Protein AF-A0A7X7FKW2-F1 (afdb_monomer_lite)

pLDDT: mean 91.73, std 8.2, range [65.06, 97.56]

Secondary structure (DSSP, 8-state):
--HHHHHHHHHHHTS---TT-THHHHHHHHHHHHT-TTEEEEE-TT-PEEEEE---S---SPPP--------

Sequence (72 aa):
MREAHRRLLLDLLSLPTSPFHEHAVIAYIRRWAAGRPRIKATTDGYGNLRLDLHRGGRKSTPDLFLSAHMDH

Structure (mmCIF, N/CA/C/O backbone):
data_AF-A0A7X7FKW2-F1
#
_entry.id   AF-A0A7X7FKW2-F1
#
loop_
_atom_site.group_PDB
_atom_site.id
_atom_site.type_symbol
_atom_site.label_atom_id
_atom_site.label_alt_id
_atom_site.label_comp_id
_atom_site.label_asym_id
_atom_site.label_entity_id
_atom_site.label_seq_id
_atom_site.pdbx_PDB_ins_code
_atom_site.Cartn_x
_atom_site.Cartn_y
_atom_site.Cartn_z
_atom_site.occupancy
_atom_site.B_iso_or_equiv
_atom_site.auth_seq_id
_atom_site.auth_comp_id
_atom_site.auth_asym_id
_atom_site.auth_atom_id
_atom_site.pdbx_PDB_model_num
ATOM 1 N N . MET A 1 1 ? 1.725 -21.486 5.095 1.00 72.50 1 MET A N 1
ATOM 2 C CA . MET A 1 1 ? 1.230 -20.109 4.846 1.00 72.50 1 MET A CA 1
ATOM 3 C C . MET A 1 1 ? -0.186 -20.199 4.278 1.00 72.50 1 MET A C 1
ATOM 5 O O . MET A 1 1 ? -0.433 -21.144 3.544 1.00 72.50 1 MET A O 1
ATOM 9 N N . ARG A 1 2 ? -1.123 -19.297 4.616 1.00 95.25 2 ARG A N 1
ATOM 10 C CA . ARG A 1 2 ? -2.472 -19.304 4.000 1.00 95.25 2 ARG A CA 1
ATOM 11 C C . ARG A 1 2 ? -2.366 -18.972 2.505 1.00 95.25 2 ARG A C 1
ATOM 13 O O . ARG A 1 2 ? -1.605 -18.069 2.165 1.00 95.25 2 ARG A O 1
ATOM 20 N N . GLU A 1 3 ? -3.155 -19.618 1.645 1.00 95.69 3 GLU A N 1
ATOM 21 C CA . GLU A 1 3 ? -3.085 -19.411 0.182 1.00 95.69 3 GLU A CA 1
ATOM 22 C C . GLU A 1 3 ? -3.300 -17.945 -0.219 1.00 95.69 3 GLU A C 1
ATOM 24 O O . GLU A 1 3 ? -2.575 -17.402 -1.047 1.00 95.69 3 GLU A O 1
ATOM 29 N N . ALA A 1 4 ? -4.215 -17.248 0.460 1.00 92.62 4 ALA A N 1
ATOM 30 C CA . ALA A 1 4 ? -4.442 -15.821 0.243 1.00 92.62 4 ALA A CA 1
ATOM 31 C C . ALA A 1 4 ? -3.187 -14.958 0.484 1.00 92.62 4 ALA A C 1
ATOM 33 O O . ALA A 1 4 ? -2.979 -13.973 -0.219 1.00 92.62 4 ALA A O 1
ATOM 34 N N . HIS A 1 5 ? -2.338 -15.319 1.455 1.00 95.00 5 HIS A N 1
ATOM 35 C CA . HIS A 1 5 ? -1.085 -14.598 1.700 1.00 95.00 5 HIS A CA 1
ATOM 36 C C . HIS A 1 5 ? -0.045 -14.906 0.621 1.00 95.00 5 HIS A C 1
ATOM 38 O O . HIS A 1 5 ? 0.656 -14.000 0.185 1.00 95.00 5 HIS A O 1
ATOM 44 N N . ARG A 1 6 ? 0.039 -16.167 0.174 1.00 96.75 6 ARG A N 1
ATOM 45 C CA . ARG A 1 6 ? 0.942 -16.567 -0.911 1.00 96.75 6 ARG A CA 1
ATOM 46 C C . ARG A 1 6 ? 0.604 -15.818 -2.198 1.00 96.75 6 ARG A C 1
ATOM 48 O O . ARG A 1 6 ? 1.500 -15.256 -2.815 1.00 96.75 6 ARG A O 1
ATOM 55 N N . ARG A 1 7 ? -0.680 -15.759 -2.563 1.00 95.81 7 ARG A N 1
ATOM 56 C CA . ARG A 1 7 ? -1.140 -15.007 -3.735 1.00 95.81 7 ARG A CA 1
ATOM 57 C C . ARG A 1 7 ? -0.823 -13.519 -3.620 1.00 95.81 7 ARG A C 1
ATOM 59 O O . ARG A 1 7 ? -0.260 -12.961 -4.546 1.00 95.81 7 ARG A O 1
ATOM 66 N N . LEU A 1 8 ? -1.094 -12.913 -2.462 1.00 94.56 8 LEU A N 1
ATOM 67 C CA . LEU A 1 8 ? -0.767 -11.507 -2.216 1.00 94.56 8 LEU A CA 1
ATOM 68 C C . LEU A 1 8 ? 0.727 -11.218 -2.401 1.00 94.56 8 LEU A C 1
ATOM 70 O O . LEU A 1 8 ? 1.072 -10.197 -2.988 1.00 94.56 8 LEU A O 1
ATOM 74 N N . LEU A 1 9 ? 1.599 -12.101 -1.904 1.00 94.56 9 LEU A N 1
ATOM 75 C CA . LEU A 1 9 ? 3.044 -11.954 -2.076 1.00 94.56 9 LEU A CA 1
ATOM 76 C C . LEU A 1 9 ? 3.464 -12.107 -3.534 1.00 94.56 9 LEU A C 1
ATOM 78 O O . LEU A 1 9 ? 4.228 -11.281 -4.011 1.00 94.56 9 LEU A O 1
ATOM 82 N N . LEU A 1 10 ? 2.960 -13.118 -4.244 1.00 96.31 10 LEU A N 1
ATOM 83 C CA . LEU A 1 10 ? 3.256 -13.295 -5.668 1.00 96.31 10 LEU A CA 1
ATOM 84 C C . LEU A 1 10 ? 2.798 -12.085 -6.488 1.00 96.31 10 LEU A C 1
ATOM 86 O O . LEU A 1 10 ? 3.558 -11.600 -7.322 1.00 96.31 10 LEU A O 1
ATOM 90 N N . ASP A 1 11 ? 1.600 -11.568 -6.215 1.00 95.94 11 ASP A N 1
ATOM 91 C CA . ASP A 1 11 ? 1.054 -10.406 -6.912 1.00 95.94 11 ASP A CA 1
ATOM 92 C C . ASP A 1 11 ? 1.906 -9.148 -6.666 1.00 95.94 11 ASP A C 1
ATOM 94 O O . ASP A 1 11 ? 2.150 -8.403 -7.608 1.00 95.94 11 ASP A O 1
ATOM 98 N N . LEU A 1 12 ? 2.383 -8.909 -5.434 1.00 94.38 12 LEU A N 1
ATOM 99 C CA . LEU A 1 12 ? 3.224 -7.748 -5.099 1.00 94.38 12 LEU A CA 1
ATOM 100 C C . LEU A 1 12 ? 4.666 -7.879 -5.600 1.00 94.38 12 LEU A C 1
ATOM 102 O O . LEU A 1 12 ? 5.187 -6.938 -6.188 1.00 94.38 12 LEU A O 1
ATOM 106 N N . LEU A 1 13 ? 5.305 -9.028 -5.370 1.00 95.38 13 LEU A N 1
ATOM 107 C CA . LEU A 1 13 ? 6.717 -9.256 -5.702 1.00 95.38 13 LEU A CA 1
ATOM 108 C C . LEU A 1 13 ? 6.964 -9.400 -7.209 1.00 95.38 13 LEU A C 1
ATOM 110 O O . LEU A 1 13 ? 8.107 -9.354 -7.644 1.00 95.38 13 LEU A O 1
ATOM 114 N N . SER A 1 14 ? 5.908 -9.569 -8.008 1.00 96.69 14 SER A N 1
ATOM 115 C CA . SER A 1 14 ? 6.013 -9.573 -9.472 1.00 96.69 14 SER A CA 1
ATOM 116 C C . SER A 1 14 ? 5.894 -8.174 -10.088 1.00 96.69 14 SER A C 1
ATOM 118 O O . SER A 1 14 ? 6.013 -8.037 -11.306 1.00 96.69 14 SER A O 1
ATOM 120 N N . LEU A 1 15 ? 5.604 -7.137 -9.293 1.00 97.56 15 LEU A N 1
ATOM 121 C CA . LEU A 1 15 ? 5.481 -5.769 -9.796 1.00 97.56 15 LEU A CA 1
ATOM 122 C C . LEU A 1 15 ? 6.853 -5.095 -9.862 1.00 97.56 15 LEU A C 1
ATOM 124 O O . LEU A 1 15 ? 7.627 -5.216 -8.912 1.00 97.56 15 LEU A O 1
ATOM 128 N N . PRO A 1 16 ? 7.136 -4.323 -10.927 1.00 96.75 16 PRO A N 1
ATOM 129 C CA . PRO A 1 16 ? 8.335 -3.509 -10.968 1.00 96.75 16 PRO A CA 1
ATOM 130 C C . PRO A 1 16 ? 8.237 -2.411 -9.910 1.00 96.75 16 PRO A C 1
ATOM 132 O O . PRO A 1 16 ? 7.224 -1.715 -9.795 1.00 96.75 16 PRO A O 1
ATOM 135 N N . THR A 1 17 ? 9.308 -2.248 -9.153 1.00 96.25 17 THR A N 1
ATOM 136 C CA . THR A 1 17 ? 9.479 -1.162 -8.199 1.00 96.25 17 THR A CA 1
ATOM 137 C C . THR A 1 17 ? 10.972 -0.914 -8.046 1.00 96.25 17 THR A C 1
ATOM 139 O O . THR A 1 17 ? 11.792 -1.805 -8.241 1.00 96.25 17 THR A O 1
ATOM 142 N N . SER A 1 18 ? 11.314 0.322 -7.753 1.00 94.88 18 SER A N 1
ATOM 143 C CA . SER A 1 18 ? 12.634 0.754 -7.319 1.00 94.88 18 SER A CA 1
ATOM 144 C C . SER A 1 18 ? 12.411 2.040 -6.529 1.00 94.88 18 SER A C 1
ATOM 146 O O . SER A 1 18 ? 11.326 2.627 -6.658 1.00 94.88 18 SER A O 1
ATOM 148 N N . PRO A 1 19 ? 13.400 2.523 -5.763 1.00 94.75 19 PRO A N 1
ATOM 149 C CA . PRO A 1 19 ? 13.269 3.807 -5.090 1.00 94.75 19 PRO A CA 1
ATOM 150 C C . PRO A 1 19 ? 12.798 4.894 -6.068 1.00 94.75 19 PRO A C 1
ATOM 152 O O . PRO A 1 19 ? 13.356 5.024 -7.162 1.00 94.75 19 PRO A O 1
ATOM 155 N N . PHE A 1 20 ? 11.751 5.628 -5.689 1.00 93.88 20 PHE A N 1
ATOM 156 C CA . PHE A 1 20 ? 11.063 6.679 -6.458 1.00 93.88 20 PHE A CA 1
ATOM 157 C C . PHE A 1 20 ? 10.240 6.223 -7.677 1.00 93.88 20 PHE A C 1
ATOM 159 O O . PHE A 1 20 ? 9.678 7.059 -8.392 1.00 93.88 20 PHE A O 1
ATOM 166 N N . HIS A 1 21 ? 10.130 4.918 -7.930 1.00 95.12 21 HIS A N 1
ATOM 167 C CA . HIS A 1 21 ? 9.364 4.350 -9.044 1.00 95.12 21 HIS A CA 1
ATOM 168 C C . HIS A 1 21 ? 8.290 3.349 -8.585 1.00 95.12 21 HIS A C 1
ATOM 170 O O . HIS A 1 21 ? 7.879 2.470 -9.342 1.00 95.12 21 HIS A O 1
ATOM 176 N N . GLU A 1 22 ? 7.730 3.528 -7.390 1.00 96.56 22 GLU A N 1
ATOM 177 C CA . GLU A 1 22 ? 6.807 2.598 -6.719 1.00 96.56 22 GLU A CA 1
ATOM 178 C C . GLU A 1 22 ? 5.362 2.639 -7.266 1.00 96.56 22 GLU A C 1
ATOM 180 O O . GLU A 1 22 ? 4.448 1.999 -6.740 1.00 96.56 22 GLU A O 1
ATOM 185 N N . HIS A 1 23 ? 5.121 3.390 -8.343 1.00 94.94 23 HIS A N 1
ATOM 186 C CA . HIS A 1 23 ? 3.800 3.639 -8.926 1.00 94.94 23 HIS A CA 1
ATOM 187 C C . HIS A 1 23 ? 2.981 2.366 -9.228 1.00 94.94 23 HIS A C 1
ATOM 189 O O . HIS A 1 23 ? 1.763 2.362 -9.017 1.00 94.94 23 HIS A O 1
ATOM 195 N N . ALA A 1 24 ? 3.618 1.277 -9.676 1.00 96.25 24 ALA A N 1
ATOM 196 C CA . ALA A 1 24 ? 2.940 0.005 -9.938 1.00 96.25 24 ALA A CA 1
ATOM 197 C C . ALA A 1 24 ? 2.419 -0.647 -8.643 1.00 96.25 24 ALA A C 1
ATOM 199 O O . ALA A 1 24 ? 1.264 -1.090 -8.589 1.00 96.25 24 ALA A O 1
ATOM 200 N N . VAL A 1 25 ? 3.234 -0.632 -7.584 1.00 96.44 25 VAL A N 1
ATOM 201 C CA . VAL A 1 25 ? 2.876 -1.124 -6.24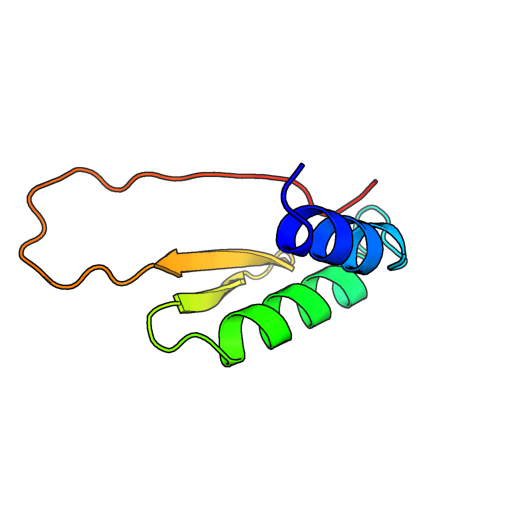5 1.00 96.44 25 VAL A CA 1
ATOM 202 C C . VAL A 1 25 ? 1.768 -0.261 -5.637 1.00 96.44 25 VAL A C 1
ATOM 204 O O . VAL A 1 25 ? 0.749 -0.793 -5.189 1.00 96.44 25 VAL A O 1
ATOM 207 N N . ILE A 1 26 ? 1.885 1.069 -5.714 1.00 95.81 26 ILE A N 1
ATOM 208 C CA . ILE A 1 26 ? 0.850 2.009 -5.250 1.00 95.81 26 ILE A CA 1
ATOM 209 C C . ILE A 1 26 ? -0.488 1.726 -5.946 1.00 95.81 26 ILE A C 1
ATOM 211 O O . ILE A 1 26 ? -1.533 1.652 -5.291 1.00 95.81 26 ILE A O 1
ATOM 215 N N . ALA A 1 27 ? -0.480 1.538 -7.269 1.00 95.62 27 ALA A N 1
ATOM 216 C CA . ALA A 1 27 ? -1.687 1.241 -8.035 1.00 95.62 27 ALA A CA 1
ATOM 217 C C . ALA A 1 27 ? -2.325 -0.092 -7.610 1.00 95.62 27 ALA A C 1
ATOM 219 O O . ALA A 1 27 ? -3.550 -0.175 -7.484 1.00 95.62 27 ALA A O 1
ATOM 220 N N . TYR A 1 28 ? -1.513 -1.120 -7.350 1.00 96.38 28 TYR A N 1
ATOM 221 C CA . TYR A 1 28 ? -1.992 -2.396 -6.825 1.00 96.38 28 TYR A CA 1
ATOM 222 C C . TYR A 1 28 ? -2.653 -2.241 -5.450 1.00 96.38 28 TYR A C 1
ATOM 224 O O . TYR A 1 28 ? -3.799 -2.665 -5.275 1.00 96.38 28 TYR A O 1
ATOM 232 N N . ILE A 1 29 ? -1.993 -1.572 -4.497 1.00 96.12 29 ILE A N 1
ATOM 233 C CA . ILE A 1 29 ? -2.535 -1.385 -3.143 1.00 96.12 29 ILE A CA 1
ATOM 234 C C . ILE A 1 29 ? -3.821 -0.547 -3.180 1.00 96.12 29 ILE A C 1
ATOM 236 O O . ILE A 1 29 ? -4.780 -0.868 -2.478 1.00 96.12 29 ILE A O 1
ATOM 240 N N . ARG A 1 30 ? -3.903 0.480 -4.035 1.00 95.75 30 ARG A N 1
ATOM 241 C CA . ARG A 1 30 ? -5.135 1.268 -4.222 1.00 95.75 30 ARG A CA 1
ATOM 242 C C . ARG A 1 30 ? -6.296 0.418 -4.733 1.00 95.75 30 ARG A C 1
ATOM 244 O O . ARG A 1 30 ? -7.388 0.501 -4.175 1.00 95.75 30 ARG A O 1
ATOM 251 N N . ARG A 1 31 ? -6.073 -0.430 -5.746 1.00 95.75 31 ARG A N 1
ATOM 252 C CA . ARG A 1 31 ? -7.103 -1.370 -6.235 1.00 95.75 31 ARG A CA 1
ATOM 253 C C . ARG A 1 31 ? -7.529 -2.347 -5.145 1.00 95.75 31 ARG A C 1
ATOM 255 O O . ARG A 1 31 ? -8.718 -2.598 -4.971 1.00 95.75 31 ARG A O 1
ATOM 262 N N . TRP A 1 32 ? -6.569 -2.858 -4.378 1.00 95.19 32 TRP A N 1
ATOM 263 C CA . TRP A 1 32 ? -6.850 -3.711 -3.230 1.00 95.19 32 TRP A CA 1
ATOM 264 C C . TRP A 1 32 ? -7.702 -2.972 -2.182 1.00 95.19 32 TRP A C 1
ATOM 266 O O . TRP A 1 32 ? -8.704 -3.510 -1.711 1.00 95.19 32 TRP A O 1
ATOM 276 N N . ALA A 1 33 ? -7.383 -1.723 -1.848 1.00 96.25 33 ALA A N 1
ATOM 277 C CA . ALA A 1 33 ? -8.143 -0.939 -0.877 1.00 96.25 33 ALA A CA 1
ATOM 278 C C . ALA A 1 33 ? -9.559 -0.588 -1.371 1.00 96.25 33 ALA A C 1
ATOM 280 O O . ALA A 1 33 ? -10.499 -0.635 -0.581 1.00 96.25 33 ALA A O 1
ATOM 281 N N . ALA A 1 34 ? -9.740 -0.313 -2.668 1.00 95.38 34 ALA A N 1
ATOM 282 C CA . ALA A 1 34 ? -11.028 0.075 -3.251 1.00 95.38 34 ALA A CA 1
ATOM 283 C C . ALA A 1 34 ? -12.143 -0.968 -3.040 1.00 95.38 34 ALA A C 1
ATOM 285 O O . ALA A 1 34 ? -13.306 -0.609 -2.883 1.00 95.38 34 ALA A O 1
ATOM 286 N N . GLY A 1 35 ? -11.798 -2.257 -2.965 1.00 94.38 35 GLY A N 1
ATOM 287 C CA . GLY A 1 35 ? -12.754 -3.330 -2.667 1.00 94.38 35 GLY A CA 1
ATOM 288 C C . GLY A 1 35 ? -13.138 -3.464 -1.185 1.00 94.38 35 GLY A C 1
ATOM 289 O O . GLY A 1 35 ? -13.789 -4.441 -0.818 1.00 94.38 35 GLY A O 1
ATOM 290 N N . ARG A 1 36 ? -12.686 -2.561 -0.301 1.00 95.38 36 ARG A N 1
ATOM 291 C CA . ARG A 1 36 ? -12.800 -2.699 1.161 1.00 95.38 36 ARG A CA 1
ATOM 292 C C . ARG A 1 36 ? -13.385 -1.421 1.782 1.00 95.38 36 ARG A C 1
ATOM 294 O O . ARG A 1 36 ? -12.632 -0.504 2.093 1.00 95.38 36 ARG A O 1
ATOM 301 N N . PRO A 1 37 ? -14.698 -1.368 2.079 1.00 93.94 37 PRO A N 1
ATOM 302 C CA . PRO A 1 37 ? -15.393 -0.125 2.450 1.00 93.94 37 PRO A CA 1
ATOM 303 C C . PRO A 1 37 ? -14.920 0.512 3.766 1.00 93.94 37 PRO A C 1
ATOM 305 O O . PRO A 1 37 ? -15.178 1.682 4.021 1.00 93.94 37 PRO A O 1
ATOM 308 N N . ARG A 1 38 ? -14.227 -0.248 4.621 1.00 95.12 38 ARG A N 1
ATOM 309 C CA . ARG A 1 38 ? -13.674 0.250 5.891 1.00 95.12 38 ARG A CA 1
ATOM 310 C C . ARG A 1 38 ? -12.257 0.804 5.761 1.00 95.12 38 ARG A C 1
ATOM 312 O O . ARG A 1 38 ? -11.712 1.264 6.761 1.00 95.12 38 ARG A O 1
ATOM 319 N N . ILE A 1 39 ? -11.641 0.714 4.586 1.00 96.19 39 ILE A N 1
ATOM 320 C CA . ILE A 1 39 ? -10.273 1.171 4.350 1.00 96.19 39 ILE A CA 1
ATOM 321 C C . ILE A 1 39 ? -10.326 2.439 3.511 1.00 96.19 39 ILE A C 1
ATOM 323 O O . ILE A 1 39 ? -10.847 2.436 2.399 1.00 96.19 39 ILE A O 1
ATOM 327 N N . LYS A 1 40 ? -9.746 3.517 4.036 1.00 95.06 40 LYS A N 1
ATOM 328 C CA . LYS A 1 40 ? -9.489 4.736 3.270 1.00 95.06 40 LYS A CA 1
ATOM 329 C C . LYS A 1 40 ? -8.021 4.758 2.870 1.00 95.06 40 LYS A C 1
ATOM 331 O O . LYS A 1 40 ? -7.162 4.596 3.730 1.00 95.06 40 LYS A O 1
ATOM 336 N N . ALA A 1 41 ? -7.750 4.957 1.585 1.00 96.12 41 ALA A N 1
ATOM 337 C CA . ALA A 1 41 ? -6.398 5.111 1.064 1.00 96.12 41 ALA A CA 1
ATOM 338 C C . ALA A 1 41 ? -6.138 6.578 0.709 1.00 96.12 41 ALA A C 1
ATOM 340 O O . ALA A 1 41 ? -6.943 7.195 0.009 1.00 96.12 41 ALA A O 1
ATOM 341 N N . THR A 1 42 ? -5.021 7.132 1.172 1.00 95.69 42 THR A N 1
ATOM 342 C CA . THR A 1 42 ? -4.565 8.487 0.836 1.00 95.69 42 THR A CA 1
ATOM 343 C C . THR A 1 42 ? -3.084 8.474 0.484 1.00 95.69 42 THR A C 1
ATOM 345 O O . THR A 1 42 ? -2.330 7.633 0.967 1.00 95.69 42 THR A O 1
ATOM 348 N N . THR A 1 43 ? -2.667 9.396 -0.381 1.00 94.25 43 THR A N 1
ATOM 349 C CA . THR A 1 43 ? -1.261 9.565 -0.764 1.00 94.25 43 THR A CA 1
ATOM 350 C C . THR A 1 43 ? -0.831 10.985 -0.445 1.00 94.25 43 THR A C 1
ATOM 352 O O . THR A 1 43 ? -1.611 11.913 -0.662 1.00 94.25 43 THR A O 1
ATOM 355 N N . ASP A 1 44 ? 0.365 11.140 0.113 1.00 93.31 44 ASP A N 1
ATOM 356 C CA . ASP A 1 44 ? 0.949 12.451 0.394 1.00 93.31 44 ASP A CA 1
ATOM 357 C C . ASP A 1 44 ? 1.715 13.015 -0.820 1.00 93.31 44 ASP A C 1
ATOM 359 O O . ASP A 1 44 ? 1.726 12.425 -1.902 1.00 93.31 44 ASP A O 1
ATOM 363 N N . GLY A 1 45 ? 2.351 14.180 -0.653 1.00 92.69 45 GLY A N 1
ATOM 364 C CA . GLY A 1 45 ? 3.149 14.815 -1.709 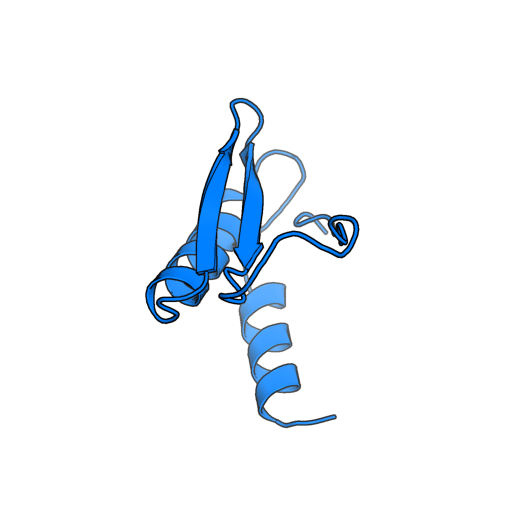1.00 92.69 45 GLY A CA 1
ATOM 365 C C . GLY A 1 45 ? 4.457 14.091 -2.055 1.00 92.69 45 GLY A C 1
ATOM 366 O O . GLY A 1 45 ? 5.075 14.435 -3.056 1.00 92.69 45 GLY A O 1
ATOM 367 N N . TYR A 1 46 ? 4.866 13.099 -1.260 1.00 91.50 46 TYR A N 1
ATOM 368 C CA . TYR A 1 46 ? 6.096 12.324 -1.444 1.00 91.50 46 TYR A CA 1
ATOM 369 C C . TYR A 1 46 ? 5.838 10.920 -2.004 1.00 91.50 46 TYR A C 1
ATOM 371 O O . TYR A 1 46 ? 6.779 10.171 -2.234 1.00 91.50 46 TYR A O 1
ATOM 379 N N . GLY A 1 47 ? 4.574 10.552 -2.235 1.00 89.31 47 GLY A N 1
ATOM 380 C CA . GLY A 1 47 ? 4.199 9.241 -2.761 1.00 89.31 47 GLY A CA 1
ATOM 381 C C . GLY A 1 47 ? 3.955 8.173 -1.693 1.00 89.31 47 GLY A C 1
ATOM 382 O O . GLY A 1 47 ? 3.606 7.045 -2.047 1.00 89.31 47 GLY A O 1
ATOM 383 N N . ASN A 1 48 ? 4.039 8.507 -0.399 1.00 94.81 48 ASN A N 1
ATOM 384 C CA . ASN A 1 48 ? 3.710 7.555 0.659 1.00 94.81 48 ASN A CA 1
ATOM 385 C C . ASN A 1 48 ? 2.217 7.235 0.627 1.00 94.81 48 ASN A C 1
ATOM 387 O O . ASN A 1 48 ? 1.372 8.131 0.547 1.00 94.81 48 ASN A O 1
ATOM 391 N N . LEU A 1 49 ? 1.876 5.952 0.736 1.00 96.50 49 LEU A N 1
ATOM 392 C CA . LEU A 1 49 ? 0.496 5.487 0.771 1.00 96.50 49 LEU A CA 1
ATOM 393 C C . LEU A 1 49 ? 0.078 5.164 2.208 1.00 96.50 49 LEU A C 1
ATOM 395 O O . LEU A 1 49 ? 0.593 4.236 2.826 1.00 96.50 49 LEU A O 1
ATOM 399 N N . ARG A 1 50 ? -0.908 5.899 2.723 1.00 96.56 50 ARG A N 1
ATOM 400 C CA . ARG A 1 50 ? -1.512 5.667 4.037 1.00 96.56 50 ARG A CA 1
ATOM 401 C C . ARG A 1 50 ? -2.842 4.936 3.887 1.00 96.56 50 ARG A C 1
ATOM 403 O O . ARG A 1 50 ? -3.687 5.328 3.081 1.00 96.56 50 ARG A O 1
ATOM 410 N N . LEU A 1 51 ? -3.034 3.891 4.693 1.00 96.75 51 LEU A N 1
ATOM 411 C CA . LEU A 1 51 ? -4.284 3.136 4.787 1.00 96.75 51 LEU A CA 1
ATOM 412 C C . LEU A 1 51 ? -4.884 3.282 6.188 1.00 96.75 51 LEU A C 1
ATOM 414 O O . LEU A 1 51 ? -4.309 2.810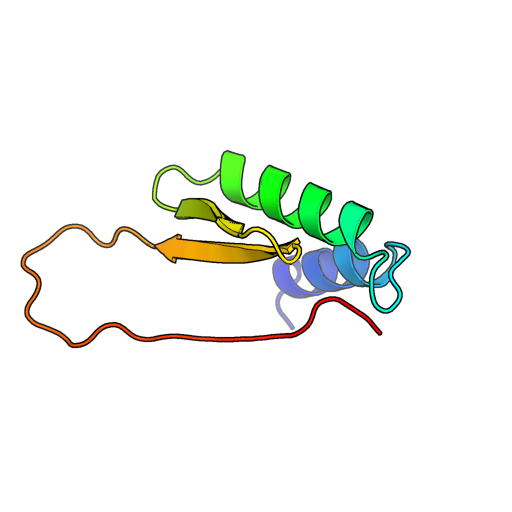 7.165 1.00 96.75 51 LEU A O 1
ATOM 418 N N . ASP A 1 52 ? -6.067 3.885 6.279 1.00 94.62 52 ASP A N 1
ATOM 419 C CA . ASP A 1 52 ? -6.797 4.049 7.536 1.00 94.62 52 ASP A CA 1
ATOM 420 C C . ASP A 1 52 ? -7.933 3.022 7.642 1.00 94.62 52 ASP A C 1
ATOM 422 O O . ASP A 1 52 ? -8.889 3.036 6.856 1.00 94.62 52 ASP A O 1
ATOM 426 N N . LEU A 1 53 ? -7.859 2.141 8.645 1.00 93.38 53 LEU A N 1
ATOM 427 C CA . LEU A 1 53 ? -8.917 1.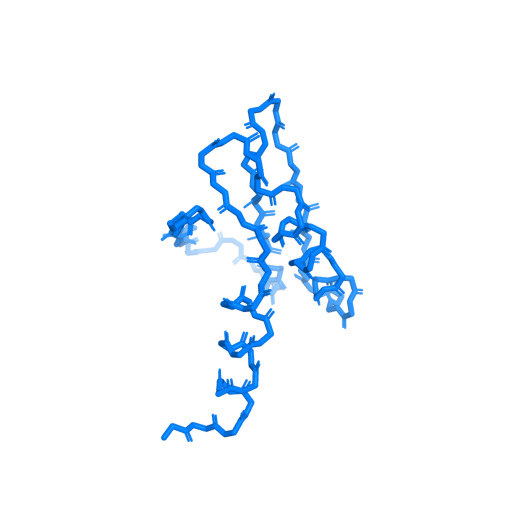181 8.962 1.00 93.38 53 LEU A CA 1
ATOM 428 C C . LEU A 1 53 ? -9.951 1.801 9.912 1.00 93.38 53 LEU A C 1
ATOM 430 O O . LEU A 1 53 ? -9.707 1.976 11.106 1.00 93.38 53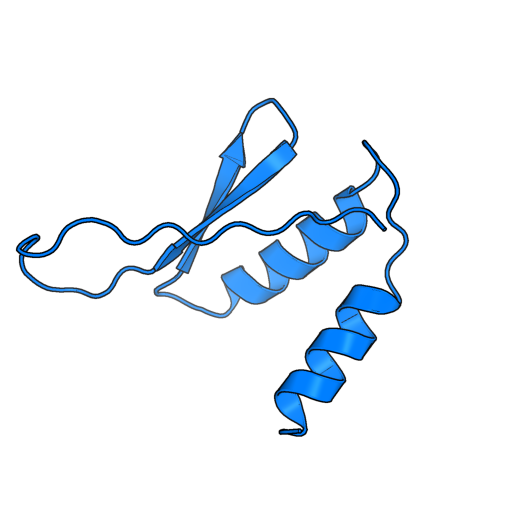 LEU A O 1
ATOM 434 N N . HIS A 1 54 ? -11.157 2.034 9.408 1.00 87.69 54 HIS A N 1
ATOM 435 C CA . HIS A 1 54 ? -12.270 2.564 10.185 1.00 87.69 54 HIS A CA 1
ATOM 436 C C . HIS A 1 54 ? -12.936 1.435 10.974 1.00 87.69 54 HIS A C 1
ATOM 438 O O . HIS A 1 54 ? -13.670 0.600 10.430 1.00 87.69 54 HIS A O 1
ATOM 444 N N . ARG A 1 55 ? -12.657 1.382 12.284 1.00 81.94 55 ARG A N 1
ATOM 445 C CA . ARG A 1 55 ? -13.170 0.304 13.137 1.00 81.94 55 ARG A CA 1
ATOM 446 C C . ARG A 1 55 ? -14.622 0.483 13.588 1.00 81.94 55 ARG A C 1
ATOM 448 O O . ARG A 1 55 ? -15.269 -0.538 13.789 1.00 81.94 55 ARG A O 1
ATOM 455 N N . GLY A 1 56 ? -15.162 1.705 13.586 1.00 72.94 56 GLY A N 1
ATOM 456 C CA . GLY A 1 56 ? -16.478 2.007 14.162 1.00 72.94 56 GLY A CA 1
ATOM 457 C C . GLY A 1 56 ? -16.438 1.868 15.691 1.00 72.94 56 GLY A C 1
ATOM 458 O O . GLY A 1 56 ? -15.928 0.881 16.208 1.00 72.94 56 GLY A O 1
ATOM 459 N N . GLY A 1 57 ? -16.910 2.876 16.426 1.00 72.75 57 GLY A N 1
ATOM 460 C CA . GLY A 1 57 ? -16.831 2.912 17.894 1.00 72.75 57 GLY A CA 1
ATOM 461 C C . GLY A 1 57 ? -16.073 4.125 18.440 1.00 72.75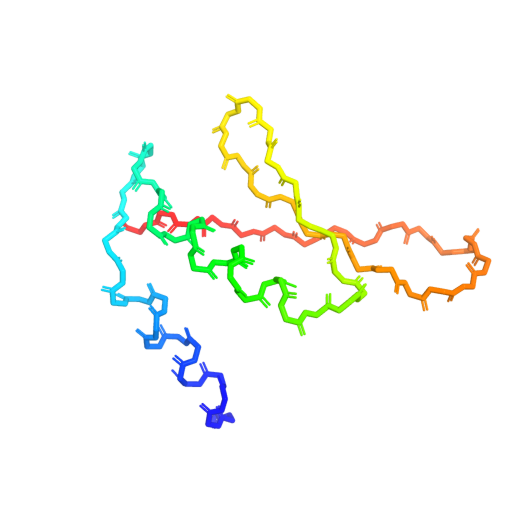 57 GLY A C 1
ATOM 462 O O . GLY A 1 57 ? -15.415 4.859 17.702 1.00 72.75 57 GLY A O 1
ATOM 463 N N . ARG A 1 58 ? -16.218 4.370 19.747 1.00 65.06 58 ARG A N 1
ATOM 464 C CA . ARG A 1 58 ? -15.663 5.542 20.444 1.00 65.06 58 ARG A CA 1
ATOM 465 C C . ARG A 1 58 ? -14.128 5.461 20.462 1.00 65.06 58 ARG A C 1
ATOM 467 O O . ARG A 1 58 ? -13.583 4.426 20.838 1.00 65.06 58 ARG A O 1
ATOM 474 N N . LYS A 1 59 ? -13.441 6.549 20.081 1.00 66.31 59 LYS A N 1
ATOM 475 C CA . LYS A 1 59 ? -11.976 6.720 20.186 1.00 66.31 59 LYS A CA 1
ATOM 476 C C . LYS A 1 59 ? -11.542 6.631 21.656 1.00 66.31 59 LYS A C 1
ATOM 478 O O . LYS A 1 59 ? -11.454 7.646 22.333 1.00 66.31 59 LYS A O 1
ATOM 483 N N . SER A 1 60 ? -11.349 5.419 22.166 1.00 66.62 60 SER A N 1
ATOM 484 C CA . SER A 1 60 ? -10.886 5.174 23.539 1.00 66.62 60 SER A CA 1
ATOM 485 C C . SER A 1 60 ? -9.497 4.535 23.587 1.00 66.62 60 SER A C 1
ATOM 487 O O . SER A 1 60 ? -8.933 4.396 24.667 1.00 66.62 60 SER A O 1
ATOM 489 N N . THR A 1 61 ? -8.949 4.134 22.440 1.00 68.12 61 THR A N 1
ATOM 490 C CA . THR A 1 61 ? -7.622 3.521 22.325 1.00 68.12 61 THR A CA 1
ATOM 491 C C . THR A 1 61 ? -6.707 4.412 21.488 1.00 68.12 61 THR A C 1
ATOM 493 O O . THR A 1 61 ? -7.200 5.018 20.532 1.00 68.12 61 THR A O 1
ATOM 496 N N . PRO A 1 62 ? -5.402 4.483 21.802 1.00 77.06 62 PRO A N 1
ATOM 497 C CA . PRO A 1 62 ? -4.430 5.162 20.952 1.00 77.06 62 PRO A CA 1
ATOM 498 C C . PRO A 1 62 ? -4.392 4.533 19.552 1.00 77.06 62 PRO A C 1
ATOM 500 O O . PRO A 1 62 ? -4.642 3.334 19.388 1.00 77.06 62 PRO A O 1
ATOM 503 N N . ASP A 1 63 ? -4.091 5.352 18.546 1.00 83.94 63 ASP A N 1
ATOM 504 C CA . ASP A 1 63 ? -3.979 4.901 17.160 1.00 83.94 63 ASP A CA 1
ATOM 505 C C . ASP A 1 63 ? -2.735 4.003 17.001 1.00 83.94 63 ASP A C 1
ATOM 507 O O . ASP A 1 63 ? -1.624 4.381 17.373 1.00 83.94 63 ASP A O 1
ATOM 511 N N . LEU A 1 64 ? -2.918 2.800 16.445 1.00 88.81 64 LEU A N 1
ATOM 512 C CA . LEU A 1 64 ? -1.821 1.900 16.078 1.00 88.81 64 LEU A CA 1
ATOM 513 C C . LEU A 1 64 ? -1.365 2.214 14.653 1.00 88.81 64 LEU A C 1
ATOM 515 O O . LEU A 1 64 ? -2.145 2.069 13.711 1.00 88.81 64 LEU A O 1
ATOM 519 N N . PHE A 1 65 ? -0.089 2.558 14.498 1.00 93.06 65 PHE A N 1
ATOM 520 C CA . PHE A 1 65 ? 0.542 2.758 13.198 1.00 93.06 65 PHE A CA 1
ATOM 521 C C . PHE A 1 65 ? 1.453 1.578 12.860 1.00 93.06 65 PHE A C 1
ATOM 523 O O . PHE A 1 65 ? 2.304 1.187 13.655 1.00 93.06 65 PHE A O 1
ATOM 530 N N . LEU A 1 66 ? 1.265 1.020 11.665 1.00 95.88 66 LEU A N 1
ATOM 531 C CA . LEU A 1 66 ? 2.136 0.011 11.066 1.00 95.88 66 LEU A CA 1
ATOM 532 C C . LEU A 1 66 ? 2.741 0.615 9.797 1.00 95.88 66 LEU A C 1
ATOM 534 O O . LEU A 1 66 ? 2.034 1.304 9.062 1.00 95.88 66 LEU A O 1
ATOM 538 N N . SER A 1 67 ? 4.023 0.357 9.546 1.00 96.25 67 SER A N 1
ATOM 539 C CA . SER A 1 67 ? 4.743 0.879 8.382 1.00 96.25 67 SER A CA 1
ATOM 540 C C . SER A 1 67 ? 5.539 -0.223 7.685 1.00 96.25 67 SER A C 1
ATOM 542 O O . SER A 1 67 ? 6.013 -1.154 8.336 1.00 96.25 67 SER A O 1
ATOM 544 N N . ALA A 1 68 ? 5.660 -0.107 6.364 1.00 95.12 68 ALA A N 1
ATOM 545 C CA . ALA A 1 68 ? 6.476 -0.940 5.489 1.00 95.12 68 ALA A CA 1
ATOM 546 C C . ALA A 1 68 ? 6.876 -0.115 4.252 1.00 95.12 68 ALA A C 1
ATOM 548 O O . ALA A 1 68 ? 6.123 0.774 3.848 1.00 95.12 68 ALA A O 1
ATOM 549 N N . HIS A 1 69 ? 8.032 -0.410 3.658 1.00 95.38 69 HIS A N 1
ATOM 550 C CA . HIS A 1 69 ? 8.482 0.212 2.407 1.00 95.38 69 HIS A CA 1
ATOM 551 C C . HIS A 1 69 ? 8.019 -0.605 1.184 1.00 95.38 69 HIS A C 1
ATOM 553 O O . HIS A 1 69 ? 7.658 -1.777 1.318 1.00 95.38 69 HIS A O 1
ATOM 559 N N . MET A 1 70 ? 7.947 0.036 0.012 1.00 94.88 70 MET A N 1
ATOM 560 C CA . MET A 1 70 ? 7.370 -0.543 -1.217 1.00 94.88 70 MET A CA 1
ATOM 561 C C . MET A 1 70 ? 8.423 -0.948 -2.251 1.00 94.88 70 MET A C 1
ATOM 563 O O . MET A 1 70 ? 8.162 -1.812 -3.088 1.00 94.88 70 MET A O 1
ATOM 567 N N . ASP A 1 71 ? 9.569 -0.286 -2.234 1.00 92.38 71 ASP A N 1
ATOM 568 C CA . ASP A 1 71 ? 10.740 -0.575 -3.047 1.00 92.38 71 ASP A CA 1
ATOM 569 C C . ASP A 1 71 ? 11.455 -1.839 -2.555 1.00 92.38 71 ASP A C 1
ATOM 571 O O . ASP A 1 71 ? 11.379 -2.203 -1.378 1.00 92.38 71 ASP A O 1
ATOM 575 N N . HIS A 1 72 ? 12.114 -2.526 -3.482 1.00 88.06 72 HIS A N 1
ATOM 576 C CA . HIS A 1 72 ? 12.995 -3.659 -3.228 1.00 88.06 72 HIS A CA 1
ATOM 577 C C . HIS A 1 72 ? 14.155 -3.649 -4.221 1.00 88.06 72 HIS A C 1
ATOM 579 O O . HIS A 1 72 ? 14.044 -2.936 -5.246 1.00 88.06 72 HIS A O 1
#

Foldseek 3Di:
DPPVVVVVCVVQVPFDFAVVRLVRVLVVVVVVQVVPPQWDWDADPSGDIDIDGNPDDDPPDDDDDDDDDRHD

Radius of gyration: 13.99 Å; chains: 1; bounding box: 30×35×34 Å